Protein AF-A0A382QR48-F1 (afdb_monomer_lite)

Secondary structure (DSSP, 8-state):
-EEEEEE---S--S-HHHHHHHHHHHTTSSEEEEEE-TT--TT-BS-GGGSSS-EEEE--TTSPP--HHHHHHHHHHHHHTT--EEEEEE-BTTBS-SB--

Structure (mmCIF, N/CA/C/O backbone):
data_A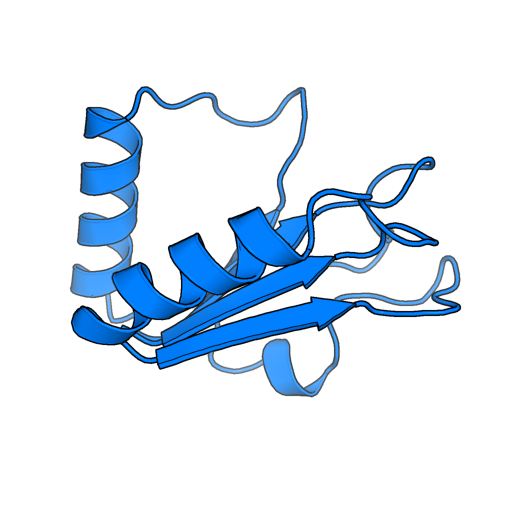F-A0A382QR48-F1
#
_entry.id   AF-A0A382QR48-F1
#
loop_
_atom_site.group_PDB
_atom_site.id
_atom_site.type_symbol
_atom_site.label_atom_id
_atom_site.label_alt_id
_atom_site.label_comp_id
_atom_site.label_asym_id
_atom_site.label_entity_id
_atom_site.label_seq_id
_atom_site.pdbx_PDB_ins_code
_atom_site.Cartn_x
_atom_site.Cartn_y
_atom_site.Cartn_z
_atom_site.occupancy
_atom_site.B_iso_or_equiv
_atom_site.auth_seq_id
_atom_site.auth_comp_id
_atom_site.auth_asym_id
_atom_site.auth_atom_id
_atom_site.pdbx_PDB_model_num
ATOM 1 N N . MET A 1 1 ? -9.864 4.927 9.217 1.00 88.31 1 MET A N 1
ATOM 2 C CA . MET A 1 1 ? -8.958 3.835 8.798 1.00 88.31 1 MET A CA 1
ATOM 3 C C . MET A 1 1 ? -7.538 4.235 9.153 1.00 88.31 1 MET A C 1
ATOM 5 O O . MET A 1 1 ? -7.215 5.409 9.000 1.00 88.31 1 MET A O 1
ATOM 9 N N . ASN A 1 2 ? -6.726 3.283 9.606 1.00 94.75 2 ASN A N 1
ATOM 10 C CA . ASN A 1 2 ? -5.285 3.448 9.772 1.00 94.75 2 ASN A CA 1
ATOM 11 C C . ASN A 1 2 ? -4.584 2.711 8.630 1.00 94.75 2 ASN A C 1
ATOM 13 O O . ASN A 1 2 ? -4.890 1.552 8.356 1.00 94.75 2 ASN A O 1
ATOM 17 N N . LEU A 1 3 ? -3.677 3.393 7.947 1.00 95.44 3 LEU A N 1
ATOM 18 C CA . LEU A 1 3 ? -2.942 2.872 6.806 1.00 95.44 3 LEU A CA 1
ATOM 19 C C . LEU A 1 3 ? -1.450 3.043 7.060 1.00 95.44 3 LEU A C 1
ATOM 21 O O . LEU A 1 3 ? -0.979 4.158 7.278 1.00 95.44 3 LEU A O 1
ATOM 25 N N . THR A 1 4 ? -0.696 1.956 6.975 1.00 95.69 4 THR A N 1
ATOM 26 C CA . THR A 1 4 ? 0.766 2.015 6.958 1.00 95.69 4 THR A CA 1
ATOM 27 C C . THR A 1 4 ? 1.275 1.467 5.637 1.00 95.69 4 THR A C 1
ATOM 29 O O . THR A 1 4 ? 0.887 0.378 5.227 1.00 95.69 4 THR A O 1
ATOM 32 N N . ILE A 1 5 ? 2.146 2.212 4.968 1.00 94.81 5 ILE A N 1
ATOM 33 C CA . ILE A 1 5 ? 2.895 1.738 3.806 1.00 94.81 5 ILE A CA 1
ATOM 34 C C . ILE A 1 5 ? 4.310 1.435 4.286 1.00 94.81 5 ILE A C 1
ATOM 36 O O . ILE A 1 5 ? 5.007 2.330 4.758 1.00 94.81 5 ILE A O 1
ATOM 40 N N . VAL A 1 6 ? 4.722 0.176 4.183 1.00 93.75 6 VAL A N 1
ATOM 41 C CA . VAL A 1 6 ? 6.065 -0.283 4.542 1.00 93.75 6 VAL A CA 1
ATOM 42 C C . VAL A 1 6 ? 6.829 -0.575 3.263 1.00 93.75 6 VAL A C 1
ATOM 44 O O . VAL A 1 6 ? 6.412 -1.412 2.469 1.00 93.75 6 VAL A O 1
ATOM 47 N N . SER A 1 7 ? 7.955 0.098 3.068 1.00 92.44 7 SER A N 1
ATOM 48 C CA . SER A 1 7 ? 8.847 -0.129 1.937 1.00 92.44 7 SER A CA 1
ATOM 49 C C . SER A 1 7 ? 10.153 -0.766 2.394 1.00 92.44 7 SER A C 1
ATOM 51 O O . SER A 1 7 ? 10.825 -0.266 3.298 1.00 92.44 7 SER A O 1
ATOM 53 N N . PHE A 1 8 ? 10.529 -1.854 1.728 1.00 90.69 8 PHE A N 1
ATOM 54 C CA . PHE A 1 8 ? 11.819 -2.531 1.867 1.00 90.69 8 PHE A CA 1
ATOM 55 C C . PHE A 1 8 ? 12.827 -2.081 0.792 1.00 90.69 8 PHE A C 1
ATOM 57 O O . PHE A 1 8 ? 13.951 -2.591 0.725 1.00 90.69 8 PHE A O 1
ATOM 64 N N . ALA A 1 9 ? 12.450 -1.118 -0.056 1.00 86.06 9 ALA A N 1
ATOM 65 C CA . ALA A 1 9 ? 13.323 -0.572 -1.083 1.00 86.06 9 ALA A CA 1
ATOM 66 C C . ALA A 1 9 ? 14.489 0.217 -0.468 1.00 86.06 9 ALA A C 1
ATOM 68 O O . ALA A 1 9 ? 14.320 1.086 0.391 1.00 86.06 9 ALA A O 1
ATOM 69 N N . LYS A 1 10 ? 15.706 -0.075 -0.938 1.00 73.88 10 LYS A N 1
ATOM 70 C CA . LYS A 1 10 ? 16.924 0.627 -0.526 1.00 73.88 10 LYS A CA 1
ATOM 71 C C . LYS A 1 10 ? 17.084 1.884 -1.388 1.00 73.88 10 LYS A C 1
ATOM 73 O O . LYS A 1 10 ? 17.431 1.774 -2.558 1.00 73.88 10 LYS A O 1
ATOM 78 N N . GLY A 1 11 ? 16.872 3.071 -0.818 1.00 73.56 11 GLY A N 1
ATOM 79 C CA . GLY A 1 11 ? 17.220 4.342 -1.470 1.00 73.56 11 GLY A CA 1
ATOM 80 C C . GLY A 1 11 ? 16.137 5.419 -1.415 1.00 73.56 11 GLY A C 1
ATOM 81 O O . GLY A 1 11 ? 15.156 5.298 -0.688 1.00 73.56 11 GLY A O 1
ATOM 82 N N . ARG A 1 12 ? 16.377 6.499 -2.165 1.00 73.06 12 ARG A N 1
ATOM 83 C CA . ARG A 1 12 ? 15.433 7.600 -2.417 1.00 73.06 12 ARG A CA 1
ATOM 84 C C . ARG A 1 12 ? 14.635 7.311 -3.684 1.00 73.06 12 ARG A C 1
ATOM 86 O O . ARG A 1 12 ? 15.204 6.776 -4.636 1.00 73.06 12 ARG A O 1
ATOM 93 N N . THR A 1 13 ? 13.361 7.682 -3.711 1.00 77.69 13 THR A N 1
ATOM 94 C CA . THR A 1 13 ? 12.480 7.425 -4.859 1.00 77.69 13 THR A CA 1
ATOM 95 C C . THR A 1 13 ? 12.594 8.506 -5.929 1.00 77.69 13 THR A C 1
ATOM 97 O O . THR A 1 13 ? 12.209 8.251 -7.065 1.00 77.69 13 THR A O 1
ATOM 100 N N . ARG A 1 14 ? 13.179 9.675 -5.605 1.00 87.81 14 ARG A N 1
ATOM 101 C CA . ARG A 1 14 ? 13.190 10.898 -6.441 1.00 87.81 14 ARG A CA 1
ATOM 102 C C . ARG A 1 14 ? 11.804 11.528 -6.629 1.00 87.81 14 ARG A C 1
ATOM 104 O O . ARG A 1 14 ? 11.678 12.487 -7.387 1.00 87.81 14 ARG A O 1
ATOM 111 N N . TYR A 1 15 ? 10.784 10.993 -5.960 1.00 90.81 15 TYR A N 1
ATOM 112 C CA . TYR A 1 15 ? 9.392 11.432 -6.034 1.00 90.81 15 TYR A CA 1
ATOM 113 C C . TYR A 1 15 ? 8.848 11.822 -4.655 1.00 90.81 15 TYR A C 1
ATOM 115 O O . TYR A 1 15 ? 7.639 11.812 -4.435 1.00 90.81 15 TYR A O 1
ATOM 123 N N . GLU A 1 16 ? 9.728 12.190 -3.724 1.00 90.50 16 GLU A N 1
ATOM 124 C CA . GLU A 1 16 ? 9.380 12.460 -2.328 1.00 90.50 16 GLU A CA 1
ATOM 125 C C . GLU A 1 16 ? 8.329 13.577 -2.189 1.00 90.50 16 GLU A C 1
ATOM 127 O O . GLU A 1 16 ? 7.451 13.502 -1.331 1.00 90.50 16 GLU A O 1
ATOM 132 N N . GLU A 1 17 ? 8.363 14.590 -3.063 1.00 94.19 17 GLU A N 1
ATOM 133 C CA . GLU A 1 17 ? 7.353 15.659 -3.095 1.00 94.19 17 GLU A CA 1
ATOM 134 C C . GLU A 1 17 ? 5.966 15.139 -3.491 1.00 94.19 17 GLU A C 1
ATOM 136 O O . GLU A 1 17 ? 4.958 15.506 -2.882 1.00 94.19 17 GLU A O 1
ATOM 141 N N . ALA A 1 18 ? 5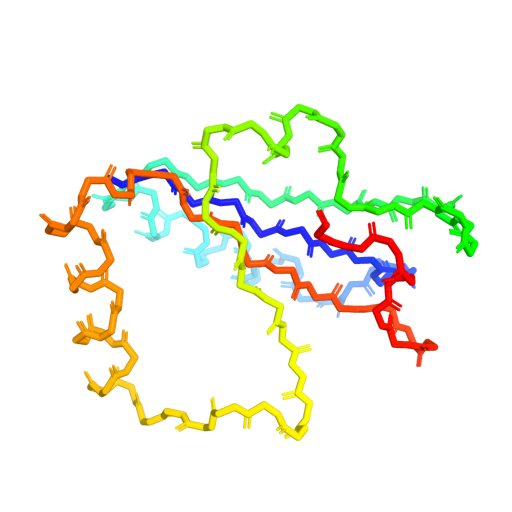.904 14.251 -4.486 1.00 95.44 18 ALA A N 1
ATOM 142 C CA . ALA A 1 18 ? 4.651 13.645 -4.917 1.00 95.44 18 ALA A CA 1
ATOM 143 C C . ALA A 1 18 ? 4.097 12.718 -3.828 1.00 95.44 18 ALA A C 1
ATOM 145 O O . ALA A 1 18 ? 2.910 12.781 -3.509 1.00 95.44 18 ALA A O 1
ATOM 146 N N . GLU A 1 19 ? 4.955 11.898 -3.217 1.00 93.38 19 GLU A N 1
ATOM 147 C CA . GLU A 1 19 ? 4.590 11.043 -2.084 1.00 93.38 19 GLU A CA 1
ATOM 148 C C . GLU A 1 19 ? 4.015 11.866 -0.927 1.00 93.38 19 GLU A C 1
ATOM 150 O O . GLU A 1 19 ? 2.940 11.540 -0.4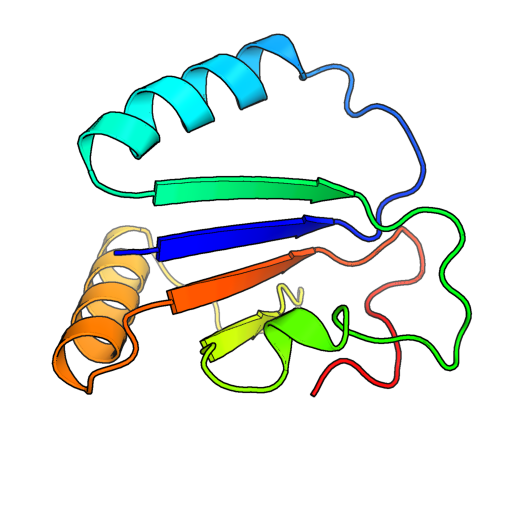18 1.00 93.38 19 GLU A O 1
ATOM 155 N N . ALA A 1 20 ? 4.673 12.970 -0.557 1.00 94.31 20 ALA A N 1
ATOM 156 C CA . ALA A 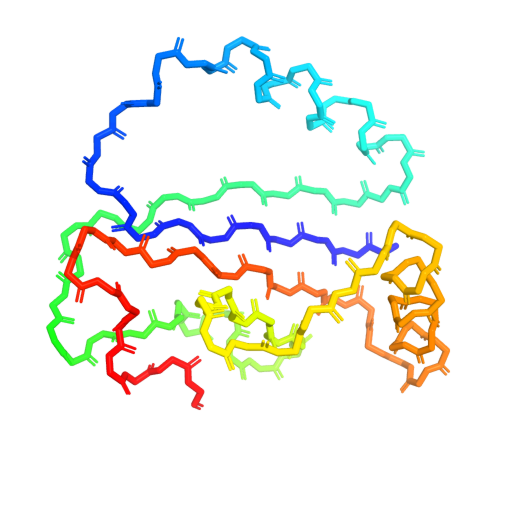1 20 ? 4.205 13.865 0.496 1.00 94.31 20 ALA A CA 1
ATOM 157 C C . ALA A 1 20 ? 2.827 14.468 0.175 1.00 94.31 20 ALA A C 1
ATOM 159 O O . ALA A 1 20 ? 1.949 14.501 1.041 1.00 94.31 20 ALA A O 1
ATOM 160 N N . GLU A 1 21 ? 2.599 14.893 -1.069 1.00 97.56 21 GLU A N 1
ATOM 161 C CA . GLU A 1 21 ? 1.306 15.427 -1.501 1.00 97.56 21 GLU A CA 1
ATOM 162 C C . GLU A 1 21 ? 0.192 14.368 -1.448 1.00 97.56 21 GLU A C 1
ATOM 164 O O . GLU A 1 21 ? -0.915 14.654 -0.980 1.00 97.56 21 GLU A O 1
ATOM 169 N N . PHE A 1 22 ? 0.462 13.125 -1.862 1.00 96.31 22 PHE A N 1
ATOM 170 C CA . PHE A 1 22 ? -0.524 12.043 -1.771 1.00 96.31 22 PHE A CA 1
ATOM 171 C C . PHE A 1 22 ? -0.812 11.636 -0.325 1.00 96.31 22 PHE A C 1
ATOM 173 O O . PHE A 1 22 ? -1.979 11.444 0.026 1.00 96.31 22 PHE A O 1
ATOM 180 N N . VAL A 1 23 ? 0.207 11.572 0.534 1.00 95.81 23 VAL A N 1
ATOM 181 C CA . VAL A 1 23 ? 0.027 11.328 1.973 1.00 95.81 23 VAL A CA 1
ATOM 182 C C . VAL A 1 23 ? -0.830 12.429 2.599 1.00 95.81 23 VAL A C 1
ATOM 184 O O . VAL A 1 23 ? -1.786 12.119 3.308 1.00 95.81 23 VAL A O 1
ATOM 187 N N . ARG A 1 24 ? -0.566 13.702 2.277 1.00 96.69 24 ARG A N 1
ATOM 188 C CA . ARG A 1 24 ? -1.353 14.850 2.759 1.00 96.69 24 ARG A CA 1
ATOM 189 C C . ARG A 1 24 ? -2.819 14.786 2.323 1.00 96.69 24 ARG A C 1
ATOM 191 O O . ARG A 1 24 ? -3.711 15.156 3.081 1.00 96.69 24 ARG A O 1
ATOM 198 N N . ARG A 1 25 ? -3.103 14.341 1.097 1.00 97.06 25 ARG A N 1
ATOM 199 C CA . ARG A 1 25 ? -4.492 14.165 0.634 1.00 97.06 25 ARG A CA 1
ATOM 200 C C . ARG A 1 25 ? -5.171 13.000 1.345 1.00 97.06 25 ARG A C 1
ATOM 202 O O . ARG A 1 25 ? -6.297 13.143 1.813 1.00 97.06 25 ARG A O 1
ATOM 209 N N . LEU A 1 26 ? -4.481 11.868 1.468 1.00 95.12 26 LEU A N 1
ATOM 210 C CA . LEU A 1 26 ? -5.019 10.684 2.135 1.00 95.12 26 LEU A CA 1
ATOM 211 C C . LEU A 1 26 ? -5.246 10.906 3.634 1.00 95.12 26 LEU A C 1
ATOM 213 O O . LEU A 1 26 ? -6.182 10.328 4.186 1.00 95.12 26 LEU A O 1
ATOM 217 N N . SER A 1 27 ? -4.466 11.776 4.284 1.00 94.50 27 SER A N 1
ATOM 218 C CA . SER A 1 27 ? -4.647 12.083 5.707 1.00 94.50 27 SER A CA 1
ATOM 219 C C . SER A 1 27 ? -5.988 12.758 6.021 1.00 94.50 27 SER A C 1
ATOM 221 O O . SER A 1 27 ? -6.442 12.715 7.160 1.00 94.50 27 SER A O 1
ATOM 223 N N . GLY A 1 28 ? -6.672 13.328 5.020 1.00 95.94 28 GLY A N 1
ATOM 224 C CA . GLY A 1 28 ? -8.057 13.798 5.157 1.00 95.94 28 GLY A CA 1
ATOM 225 C C . GLY A 1 28 ? -9.086 12.671 5.339 1.00 95.94 28 GLY A C 1
ATOM 226 O O . GLY A 1 28 ? -10.228 12.937 5.703 1.00 95.94 28 GLY A O 1
ATOM 227 N N . HIS A 1 29 ? -8.695 11.414 5.106 1.00 93.06 29 HIS A N 1
ATOM 228 C CA . HIS A 1 29 ? -9.571 10.238 5.137 1.00 93.06 29 HIS A CA 1
ATOM 229 C C . HIS A 1 29 ? -9.166 9.196 6.199 1.00 93.06 29 HIS A C 1
ATOM 231 O O . HIS A 1 29 ? -9.832 8.169 6.359 1.00 93.06 29 HIS A O 1
ATOM 237 N N . GLY A 1 30 ? -8.082 9.434 6.942 1.00 93.44 30 GLY A N 1
ATOM 238 C CA . GLY A 1 30 ? -7.588 8.518 7.967 1.00 93.44 30 GLY A CA 1
ATOM 239 C C . GLY A 1 30 ? -6.158 8.814 8.404 1.00 93.44 30 GLY A C 1
ATOM 240 O O . GLY A 1 30 ? -5.524 9.746 7.921 1.00 93.44 30 GLY A O 1
ATOM 241 N N . SER A 1 31 ? -5.637 7.996 9.317 1.00 95.75 31 SER A N 1
ATOM 242 C CA . SER A 1 31 ? -4.221 8.052 9.676 1.00 95.75 31 SER A CA 1
ATOM 243 C C . SER A 1 31 ? -3.408 7.332 8.605 1.00 95.75 31 SER A C 1
ATOM 245 O O . SER A 1 31 ? -3.729 6.195 8.253 1.00 95.75 31 SER A O 1
ATOM 247 N N . VAL A 1 32 ? -2.374 7.990 8.082 1.00 96.62 32 VAL A N 1
ATOM 248 C CA . VAL A 1 32 ? -1.479 7.429 7.064 1.00 96.62 32 VAL A CA 1
ATOM 249 C C . VAL A 1 32 ? -0.043 7.572 7.532 1.00 96.62 32 VAL A C 1
ATOM 251 O O . VAL A 1 32 ? 0.381 8.647 7.949 1.00 96.62 32 VAL A O 1
ATOM 254 N N . THR A 1 33 ? 0.715 6.485 7.467 1.00 95.06 33 THR A N 1
ATOM 255 C CA . THR A 1 33 ? 2.140 6.457 7.805 1.00 95.06 33 THR A CA 1
ATOM 256 C C . THR A 1 33 ? 2.903 5.758 6.693 1.00 95.06 33 THR A C 1
ATOM 258 O O . THR A 1 33 ? 2.466 4.721 6.202 1.00 95.06 33 THR A O 1
ATOM 261 N N . VAL A 1 34 ? 4.044 6.316 6.301 1.00 93.56 34 VAL A N 1
ATOM 262 C CA . VAL A 1 34 ? 4.961 5.698 5.339 1.00 93.56 34 VAL A CA 1
ATOM 263 C C . VAL A 1 34 ? 6.278 5.431 6.048 1.00 93.56 34 VAL A C 1
ATOM 265 O O . VAL A 1 34 ? 6.821 6.313 6.711 1.00 93.56 34 VAL A O 1
ATOM 268 N N . GLU A 1 35 ? 6.776 4.207 5.934 1.00 91.50 35 GLU A N 1
ATOM 269 C CA . GLU A 1 35 ? 7.960 3.743 6.642 1.00 91.50 35 GLU A CA 1
ATOM 270 C C . GLU A 1 35 ? 8.899 3.018 5.690 1.00 91.50 35 GLU A C 1
ATOM 272 O O . GLU A 1 35 ? 8.479 2.160 4.916 1.00 91.50 35 GLU A O 1
ATOM 277 N N . VAL A 1 36 ? 10.190 3.329 5.782 1.00 90.94 36 VAL A N 1
ATOM 278 C CA . VAL A 1 36 ? 11.231 2.634 5.023 1.00 90.94 36 VAL A CA 1
ATOM 279 C C . VAL A 1 36 ? 12.041 1.777 5.984 1.00 90.94 36 VAL A C 1
ATOM 281 O O . VAL A 1 36 ? 12.726 2.301 6.867 1.00 90.94 36 VAL A O 1
ATOM 284 N N . VAL A 1 37 ? 11.991 0.461 5.797 1.00 89.50 37 VAL A N 1
ATOM 285 C CA . VAL A 1 37 ? 12.793 -0.491 6.567 1.00 89.50 37 VAL A CA 1
ATOM 286 C C . VAL A 1 37 ? 14.165 -0.589 5.912 1.00 89.50 37 VAL A C 1
ATOM 288 O O . VAL A 1 37 ? 14.362 -1.237 4.885 1.00 89.50 37 VAL A O 1
ATOM 291 N N . LYS A 1 38 ? 15.139 0.099 6.506 1.00 83.56 38 LYS A N 1
ATOM 292 C CA . LYS A 1 38 ? 16.531 0.083 6.046 1.00 83.56 38 LYS A CA 1
ATOM 293 C C . LYS A 1 38 ? 17.252 -1.150 6.590 1.00 83.56 38 LYS A C 1
ATOM 295 O O . LYS A 1 38 ? 17.017 -1.546 7.725 1.00 83.56 38 LYS A O 1
ATOM 300 N N . ASN A 1 39 ? 18.195 -1.683 5.812 1.00 80.88 39 ASN A N 1
ATOM 301 C CA . ASN A 1 39 ? 19.125 -2.743 6.234 1.00 80.88 39 ASN A CA 1
ATOM 302 C C . ASN A 1 39 ? 18.462 -4.041 6.735 1.00 80.88 39 ASN A C 1
ATOM 304 O O . ASN A 1 39 ? 19.039 -4.727 7.579 1.00 80.88 39 ASN A O 1
ATOM 308 N N . TRP A 1 40 ? 17.281 -4.378 6.212 1.00 82.56 40 TRP A N 1
ATOM 309 C CA . TRP A 1 40 ? 16.651 -5.670 6.467 1.00 82.56 40 TRP A CA 1
ATOM 310 C C . TRP A 1 40 ? 17.505 -6.816 5.900 1.00 82.56 40 TRP A C 1
ATOM 312 O O . TRP A 1 40 ? 18.214 -6.653 4.900 1.00 82.56 40 TRP A O 1
ATOM 322 N N . LYS A 1 41 ? 17.460 -7.958 6.577 1.00 77.75 41 LYS A N 1
ATOM 323 C CA . LYS A 1 41 ? 18.139 -9.212 6.240 1.00 77.75 41 LYS A CA 1
ATOM 324 C C . LYS A 1 41 ? 17.108 -10.271 5.863 1.00 77.75 41 LYS A C 1
ATOM 326 O O . LYS A 1 41 ? 15.933 -10.136 6.177 1.00 77.75 41 LYS A O 1
ATOM 331 N N . ASP A 1 42 ? 17.564 -11.394 5.324 1.00 69.69 42 ASP A N 1
ATOM 332 C CA . ASP A 1 42 ? 16.697 -12.507 4.897 1.00 69.69 42 ASP A CA 1
ATOM 333 C C . ASP A 1 42 ? 15.865 -13.144 6.030 1.00 69.69 42 ASP A C 1
ATOM 335 O O . ASP A 1 42 ? 14.960 -13.929 5.778 1.00 69.69 42 ASP A O 1
ATOM 339 N N . LYS A 1 43 ? 16.163 -12.838 7.296 1.00 68.75 43 LYS A N 1
ATOM 340 C CA . LYS A 1 43 ? 15.377 -13.301 8.453 1.00 68.75 43 LYS A CA 1
ATOM 341 C C . LYS A 1 43 ? 14.349 -12.279 8.932 1.00 68.75 43 LYS A C 1
ATOM 343 O O . LYS A 1 43 ? 13.579 -12.584 9.839 1.00 68.75 43 LYS A O 1
ATOM 348 N N . ASP A 1 44 ? 14.382 -11.077 8.370 1.00 80.44 44 ASP A N 1
ATOM 349 C CA . ASP A 1 44 ? 13.516 -9.987 8.774 1.00 80.44 44 ASP A CA 1
ATOM 350 C C . ASP A 1 44 ? 12.183 -10.052 8.029 1.00 80.44 44 ASP A C 1
ATOM 352 O O . ASP A 1 44 ? 12.021 -10.719 7.004 1.00 80.44 44 ASP A O 1
ATOM 356 N N . GLY A 1 45 ? 11.219 -9.344 8.598 1.00 83.94 45 GLY A N 1
ATOM 357 C CA . GLY A 1 45 ? 9.831 -9.344 8.188 1.00 83.94 45 GLY A CA 1
ATOM 358 C C . GLY A 1 45 ? 9.203 -7.973 8.263 1.00 83.94 45 GLY A C 1
ATOM 359 O O . GLY A 1 45 ? 9.890 -6.949 8.324 1.00 83.94 45 GLY A O 1
ATOM 360 N N . LEU A 1 46 ? 7.874 -7.951 8.350 1.00 87.38 46 LEU A N 1
ATOM 361 C CA . LEU A 1 46 ? 7.205 -6.758 8.850 1.00 87.38 46 LEU A CA 1
ATOM 362 C C . LEU A 1 46 ? 7.719 -6.437 10.266 1.00 87.38 46 LEU A C 1
ATOM 364 O O . LEU A 1 46 ? 7.883 -7.349 11.081 1.00 87.38 46 LEU A O 1
ATOM 368 N N . PRO A 1 47 ? 7.964 -5.151 10.589 1.00 87.00 47 PRO A N 1
ATOM 369 C CA . PRO A 1 47 ? 8.311 -4.740 11.943 1.00 87.00 47 PRO A CA 1
ATOM 370 C C . PRO A 1 47 ? 7.343 -5.339 12.967 1.00 87.00 47 PRO A C 1
ATOM 372 O O . PRO A 1 47 ? 6.132 -5.253 12.786 1.00 87.00 47 PRO A O 1
ATOM 375 N N . THR A 1 48 ? 7.855 -5.900 14.064 1.00 86.19 48 THR A N 1
ATOM 376 C CA . THR A 1 48 ? 7.048 -6.668 15.035 1.00 86.19 48 THR A CA 1
ATOM 377 C C . THR A 1 48 ? 5.846 -5.904 15.585 1.00 86.19 48 THR A C 1
ATOM 379 O O . THR A 1 48 ? 4.784 -6.484 15.794 1.00 86.19 48 THR A O 1
ATOM 382 N N . ARG A 1 49 ? 5.961 -4.579 15.731 1.00 86.19 49 ARG A N 1
ATOM 383 C CA . ARG A 1 49 ? 4.851 -3.693 16.123 1.00 86.19 49 ARG A CA 1
ATOM 384 C C . ARG A 1 49 ? 3.658 -3.691 15.155 1.00 86.19 49 ARG A C 1
ATOM 386 O O . ARG A 1 49 ? 2.589 -3.222 15.527 1.00 86.19 49 ARG A O 1
ATOM 393 N N . LEU A 1 50 ? 3.841 -4.167 13.923 1.00 86.69 50 LEU A N 1
ATOM 394 C CA . LEU A 1 50 ? 2.808 -4.289 12.895 1.00 86.69 50 LEU A CA 1
ATOM 395 C C . LEU A 1 50 ? 2.233 -5.715 12.800 1.00 86.69 50 LEU A C 1
ATOM 397 O O . LEU A 1 50 ? 1.195 -5.886 12.177 1.00 86.69 50 LEU A O 1
ATOM 401 N N . LEU A 1 51 ? 2.833 -6.730 13.430 1.00 75.75 51 LEU A N 1
ATOM 402 C CA . LEU A 1 51 ? 2.408 -8.137 13.295 1.00 75.75 51 LEU A CA 1
ATOM 403 C C . LEU A 1 51 ? 1.166 -8.519 14.125 1.00 75.75 51 LEU A C 1
ATOM 405 O O . LEU A 1 51 ? 0.659 -9.626 13.992 1.00 75.75 51 LEU A O 1
ATOM 409 N N . GLY A 1 52 ? 0.687 -7.638 15.008 1.00 77.19 52 GLY A N 1
ATOM 410 C CA . GLY A 1 52 ? -0.405 -7.952 15.937 1.00 77.19 52 GLY A CA 1
ATOM 411 C C . GLY A 1 52 ? -1.792 -7.601 15.401 1.00 77.19 52 GLY A C 1
ATOM 412 O O . GLY A 1 52 ? -2.559 -8.460 14.988 1.00 77.19 52 GLY A O 1
ATOM 413 N N . ASN A 1 53 ? -2.138 -6.316 15.462 1.00 80.88 53 ASN A N 1
ATOM 414 C CA . ASN A 1 53 ? -3.496 -5.833 15.200 1.00 80.88 53 ASN A CA 1
ATOM 415 C C . ASN A 1 53 ? -3.626 -5.158 13.828 1.00 80.88 53 ASN A C 1
ATOM 417 O O . ASN A 1 53 ? -4.313 -4.145 13.689 1.00 80.88 53 ASN A O 1
ATOM 421 N N . THR A 1 54 ? -2.901 -5.665 12.831 1.00 91.38 54 THR A N 1
ATOM 422 C CA . THR A 1 54 ? -2.943 -5.120 11.473 1.00 91.38 54 THR A CA 1
ATOM 423 C C . THR A 1 54 ? -3.259 -6.203 10.458 1.00 91.38 54 THR A C 1
ATOM 425 O O . THR A 1 54 ? -3.037 -7.387 10.697 1.00 91.38 54 THR A O 1
ATOM 428 N N . TYR A 1 55 ? -3.794 -5.781 9.318 1.00 93.69 55 TYR A N 1
ATOM 429 C CA . TYR A 1 55 ? -4.033 -6.645 8.177 1.00 93.69 55 TYR A CA 1
ATOM 430 C C . TYR A 1 55 ? -2.975 -6.356 7.101 1.00 93.69 55 TYR A C 1
ATOM 432 O O . TYR A 1 55 ? -3.065 -5.321 6.424 1.00 93.69 55 TYR A O 1
ATOM 440 N N . PRO A 1 56 ? -1.9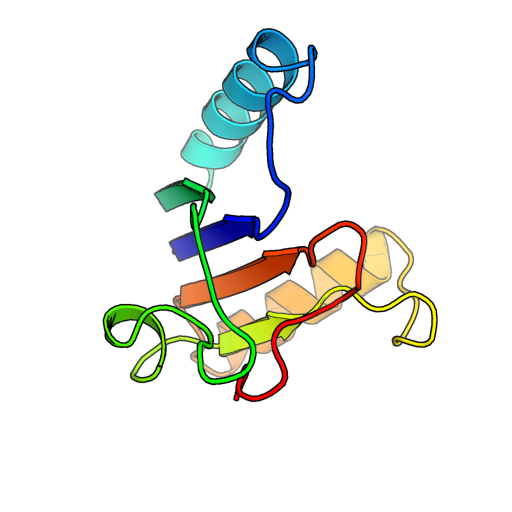57 -7.221 6.946 1.00 92.62 56 PRO A N 1
ATOM 441 C CA . PRO A 1 56 ? -0.910 -7.023 5.957 1.00 92.62 56 PRO A CA 1
ATOM 442 C C . PRO A 1 56 ? -1.388 -7.369 4.541 1.00 92.62 56 PRO A C 1
ATOM 444 O O . PRO A 1 56 ? -2.055 -8.373 4.298 1.00 92.62 56 PRO A O 1
ATOM 447 N N . VAL A 1 57 ? -1.003 -6.530 3.584 1.00 93.50 57 VAL A N 1
ATOM 448 C CA . VAL A 1 57 ? -1.240 -6.663 2.147 1.00 93.50 57 VAL A CA 1
ATOM 449 C C . VAL A 1 57 ? 0.108 -6.524 1.447 1.00 93.50 57 VAL A C 1
ATOM 451 O O . VAL A 1 57 ? 0.630 -5.422 1.282 1.00 93.50 57 VAL A O 1
ATOM 454 N N . GLY A 1 58 ? 0.697 -7.648 1.049 1.00 93.50 58 GLY A N 1
ATOM 455 C CA . GLY A 1 58 ? 1.934 -7.651 0.272 1.00 93.50 58 GLY A CA 1
ATOM 456 C C . GLY A 1 58 ? 1.672 -7.378 -1.208 1.00 93.50 58 GLY A C 1
ATOM 457 O O . GLY A 1 58 ? 0.764 -7.966 -1.798 1.00 93.50 58 GLY A O 1
ATOM 458 N N . LEU A 1 59 ? 2.469 -6.499 -1.815 1.00 93.88 59 LEU A N 1
ATOM 459 C CA . LEU A 1 59 ? 2.440 -6.261 -3.255 1.00 93.88 59 LEU A CA 1
ATOM 460 C C . LEU A 1 59 ? 3.347 -7.270 -3.973 1.00 93.88 59 LEU A C 1
ATOM 462 O O . LEU A 1 59 ? 4.566 -7.241 -3.809 1.00 93.88 59 LEU A O 1
ATOM 466 N N . TYR A 1 60 ? 2.738 -8.128 -4.794 1.00 92.44 60 TYR A N 1
ATOM 467 C CA . TYR A 1 60 ? 3.405 -9.148 -5.608 1.00 92.44 60 TYR A CA 1
ATOM 468 C C . TYR A 1 60 ? 2.986 -9.014 -7.069 1.00 92.44 60 TYR A C 1
ATOM 470 O O . TYR A 1 60 ? 1.811 -8.767 -7.343 1.00 92.44 60 TYR A O 1
ATOM 478 N N . ILE A 1 61 ? 3.926 -9.225 -7.997 1.00 91.94 61 ILE A N 1
ATOM 479 C CA . ILE A 1 61 ? 3.642 -9.222 -9.443 1.00 91.94 61 ILE A CA 1
ATOM 480 C C . ILE A 1 61 ? 2.620 -10.316 -9.782 1.00 91.94 61 ILE A C 1
ATOM 482 O O . ILE A 1 61 ? 1.622 -10.035 -10.436 1.00 91.94 61 ILE A O 1
ATOM 486 N N . ASP A 1 62 ? 2.807 -11.517 -9.231 1.00 93.38 62 ASP A N 1
ATOM 487 C CA . ASP A 1 62 ? 1.887 -12.653 -9.398 1.00 93.38 62 ASP A CA 1
ATOM 488 C C . ASP A 1 62 ? 0.715 -12.631 -8.396 1.00 93.38 62 ASP A C 1
ATOM 490 O O . ASP A 1 62 ? -0.004 -13.616 -8.213 1.00 93.38 62 ASP A O 1
ATOM 494 N N . GLY A 1 63 ? 0.530 -11.508 -7.697 1.00 92.88 63 GLY A N 1
ATOM 495 C CA . GLY A 1 63 ? -0.580 -11.308 -6.778 1.00 92.88 63 GLY A CA 1
ATOM 496 C C . GLY A 1 63 ? -1.915 -11.144 -7.505 1.00 92.88 63 GLY A C 1
ATOM 497 O O . GLY A 1 63 ? -2.001 -10.992 -8.724 1.00 92.88 63 GLY A O 1
ATOM 498 N N . ARG A 1 64 ? -3.008 -11.113 -6.735 1.00 96.75 64 ARG A N 1
ATOM 499 C CA . ARG A 1 64 ? -4.324 -10.805 -7.303 1.00 96.75 64 ARG A CA 1
ATOM 500 C C . ARG A 1 64 ? -4.347 -9.359 -7.805 1.00 96.75 64 ARG A C 1
ATOM 502 O O . ARG A 1 64 ? -4.244 -8.424 -7.013 1.00 96.75 64 ARG A O 1
ATOM 509 N N . SER A 1 65 ? -4.559 -9.183 -9.105 1.00 97.25 65 SER A N 1
ATOM 510 C CA . SER A 1 65 ? -4.771 -7.866 -9.702 1.00 97.25 65 SER A CA 1
ATOM 511 C C . SER A 1 65 ? -6.173 -7.337 -9.394 1.00 97.25 65 SER A C 1
ATOM 513 O O . SER A 1 65 ? -7.159 -8.074 -9.436 1.00 97.25 65 SER A O 1
ATOM 515 N N . TYR A 1 66 ? -6.263 -6.037 -9.130 1.00 97.75 66 TYR A N 1
ATOM 516 C CA . TYR A 1 66 ? -7.520 -5.326 -8.923 1.00 97.75 66 TYR A CA 1
ATOM 517 C C . TYR A 1 66 ? -7.586 -4.112 -9.851 1.00 97.75 66 TYR A C 1
ATOM 519 O O . TYR A 1 66 ? -6.587 -3.427 -10.059 1.00 97.75 66 TYR A O 1
ATOM 527 N N . THR A 1 67 ? -8.776 -3.805 -10.366 1.00 98.50 67 THR A N 1
ATOM 528 C CA . THR A 1 67 ? -9.081 -2.457 -10.872 1.00 98.50 67 THR A CA 1
ATOM 529 C C . THR A 1 67 ? -9.251 -1.491 -9.695 1.00 98.50 67 THR A C 1
ATOM 531 O O . THR A 1 67 ? -9.444 -1.926 -8.558 1.00 98.50 67 THR A O 1
ATOM 534 N N . SER A 1 68 ? -9.257 -0.177 -9.937 1.00 98.12 68 SER A N 1
ATOM 535 C CA . SER A 1 68 ? -9.436 0.815 -8.862 1.00 98.12 68 SER A CA 1
ATOM 536 C C . SER A 1 68 ? -10.748 0.634 -8.087 1.00 98.12 68 SER A C 1
ATOM 538 O O . SER A 1 68 ? -10.757 0.718 -6.860 1.00 98.12 68 SER A O 1
ATOM 540 N N . THR A 1 69 ? -11.854 0.335 -8.777 1.00 98.38 69 THR A N 1
ATOM 541 C CA . THR A 1 69 ? -13.155 0.086 -8.135 1.00 98.38 69 THR A CA 1
ATOM 542 C C . THR A 1 69 ? -13.158 -1.220 -7.345 1.00 98.38 69 THR A C 1
ATOM 544 O O . THR A 1 69 ? -13.666 -1.255 -6.225 1.00 98.38 69 THR A O 1
ATOM 547 N N . ALA A 1 70 ? -12.533 -2.273 -7.878 1.00 98.50 70 ALA A N 1
ATOM 548 C CA . ALA A 1 70 ? -12.415 -3.549 -7.184 1.00 98.50 70 ALA A CA 1
ATOM 549 C C . ALA A 1 70 ? -11.520 -3.444 -5.937 1.00 98.50 70 ALA A C 1
ATOM 551 O O . ALA A 1 70 ? -11.849 -4.020 -4.901 1.00 98.50 70 ALA A O 1
ATOM 552 N N . LEU A 1 71 ? -10.430 -2.671 -5.998 1.00 97.88 71 LEU A N 1
ATOM 553 C CA . LEU A 1 71 ? -9.568 -2.407 -4.845 1.00 97.88 71 LEU A CA 1
ATOM 554 C C . LEU A 1 71 ? -10.312 -1.610 -3.768 1.00 97.88 71 LEU A C 1
ATOM 556 O O . LEU A 1 71 ? -10.253 -1.973 -2.596 1.00 97.88 71 LEU A O 1
ATOM 560 N N . ALA A 1 72 ? -11.056 -0.569 -4.156 1.00 97.12 72 ALA A N 1
ATOM 561 C CA . ALA A 1 72 ? -11.869 0.209 -3.223 1.00 97.12 72 ALA A CA 1
ATOM 562 C C . ALA A 1 72 ? -12.916 -0.668 -2.514 1.00 97.12 72 ALA A C 1
ATOM 564 O O . ALA A 1 72 ? -13.052 -0.604 -1.292 1.00 97.12 72 ALA A O 1
ATOM 565 N N . GLN A 1 73 ? -13.602 -1.544 -3.258 1.00 98.25 73 GLN A N 1
ATOM 566 C CA . GLN A 1 73 ? -14.543 -2.507 -2.682 1.00 98.25 73 GLN A CA 1
ATOM 567 C C . GLN A 1 73 ? -13.836 -3.508 -1.758 1.00 98.25 73 GLN A C 1
ATOM 569 O O . GLN A 1 73 ? -14.334 -3.804 -0.674 1.00 98.25 73 GLN A O 1
ATOM 574 N N . HIS A 1 74 ? -12.667 -4.016 -2.154 1.00 97.38 74 HIS A N 1
ATOM 575 C CA . HIS A 1 74 ? -11.879 -4.936 -1.339 1.00 97.38 74 HIS A CA 1
ATOM 576 C C . HIS A 1 74 ? -11.469 -4.305 -0.002 1.00 97.38 74 HIS A C 1
ATOM 578 O O . HIS A 1 74 ? -11.728 -4.889 1.049 1.00 97.38 74 HIS A O 1
ATOM 584 N N . VAL A 1 75 ? -10.918 -3.088 -0.031 1.00 95.69 75 VAL A N 1
ATOM 585 C CA . VAL A 1 75 ? -10.576 -2.311 1.171 1.00 95.69 75 VAL A CA 1
ATOM 586 C C . VAL A 1 75 ? -11.819 -2.067 2.029 1.00 95.69 75 VAL A C 1
ATOM 588 O O . VAL A 1 75 ? -11.788 -2.321 3.231 1.00 95.69 75 VAL A O 1
ATOM 591 N N . GLY A 1 76 ? -12.939 -1.659 1.424 1.00 96.56 76 GLY A N 1
ATOM 592 C CA . GLY A 1 76 ? -14.208 -1.476 2.133 1.00 96.56 76 GLY A CA 1
ATOM 593 C C . GLY A 1 76 ? -14.675 -2.742 2.859 1.00 96.56 76 GLY A C 1
ATOM 594 O O . GLY A 1 76 ? -15.056 -2.679 4.027 1.00 96.56 76 GLY A O 1
ATOM 595 N N . ASN A 1 77 ? -14.570 -3.905 2.213 1.00 97.50 77 ASN A N 1
ATOM 596 C CA . ASN A 1 77 ? -14.915 -5.192 2.817 1.00 97.50 77 ASN A CA 1
ATOM 597 C C . ASN A 1 77 ? -13.988 -5.554 3.989 1.00 97.50 77 ASN A C 1
ATOM 599 O O . ASN A 1 77 ? -14.456 -6.105 4.985 1.00 97.50 77 ASN A O 1
ATOM 603 N N . LEU A 1 78 ? -12.686 -5.254 3.898 1.00 96.00 78 LEU A N 1
ATOM 604 C CA . LEU A 1 78 ? -11.744 -5.476 5.002 1.00 96.00 78 LEU A CA 1
ATOM 605 C C . LEU A 1 78 ? -12.112 -4.627 6.224 1.00 96.00 78 LEU A C 1
ATOM 607 O O . LEU A 1 78 ? -12.157 -5.159 7.336 1.00 96.00 78 LEU A O 1
ATOM 611 N N . LEU A 1 79 ? -12.443 -3.349 6.009 1.00 94.56 79 LEU A N 1
ATOM 612 C CA . LEU A 1 79 ? -12.890 -2.435 7.064 1.00 94.56 79 LEU A CA 1
ATOM 613 C C . LEU A 1 79 ? -14.191 -2.917 7.724 1.00 94.56 79 LEU A C 1
ATOM 615 O O . LEU A 1 79 ? -14.278 -2.943 8.949 1.00 94.56 79 LEU A O 1
ATOM 619 N N . GLN A 1 80 ? -15.181 -3.352 6.933 1.00 96.31 80 GLN A N 1
ATOM 620 C CA . GLN A 1 80 ? -16.455 -3.890 7.445 1.00 96.31 80 GLN A CA 1
ATOM 621 C C . GLN A 1 80 ? -16.270 -5.148 8.304 1.00 96.31 80 GLN A C 1
ATOM 623 O O . GLN A 1 80 ? -17.058 -5.399 9.210 1.00 96.31 80 GLN A O 1
ATOM 628 N N . ARG A 1 81 ? -15.210 -5.924 8.051 1.00 95.94 81 ARG A N 1
ATOM 629 C CA . ARG A 1 81 ? -14.829 -7.101 8.850 1.00 95.94 81 ARG A CA 1
ATOM 630 C C . ARG A 1 81 ? -14.040 -6.752 10.119 1.00 95.94 81 ARG A C 1
ATOM 632 O O . ARG A 1 81 ? -13.586 -7.660 10.803 1.00 95.94 81 ARG A O 1
ATOM 639 N N . GLY A 1 82 ? -13.856 -5.467 10.427 1.00 93.88 82 GLY A N 1
ATOM 640 C CA . GLY A 1 82 ? -13.172 -4.997 11.634 1.00 93.88 82 GLY A CA 1
ATOM 641 C C . GLY A 1 82 ? -11.669 -4.753 11.475 1.00 93.88 82 GLY A C 1
ATOM 642 O O . GLY A 1 82 ? -11.024 -4.346 12.440 1.00 93.88 82 GLY A O 1
ATOM 643 N N . ASN A 1 83 ? -11.098 -4.931 10.277 1.00 94.19 83 ASN A N 1
ATOM 644 C CA . ASN A 1 83 ? -9.678 -4.652 10.036 1.00 94.19 83 ASN A CA 1
ATOM 645 C C . ASN A 1 83 ? -9.462 -3.142 9.924 1.00 94.19 83 ASN A C 1
ATOM 647 O O . ASN A 1 83 ? -9.505 -2.581 8.835 1.00 94.19 83 ASN A O 1
ATOM 651 N N . SER A 1 84 ? -9.269 -2.463 11.051 1.00 92.88 84 SER A N 1
ATOM 652 C CA . SER A 1 84 ? -9.167 -0.999 11.094 1.00 92.88 84 SER A CA 1
ATOM 653 C C . SER A 1 84 ? -7.785 -0.461 10.709 1.00 92.88 84 SER A C 1
ATOM 655 O O . SER A 1 84 ? -7.683 0.718 10.348 1.00 92.88 84 SER A O 1
ATOM 657 N N . HIS A 1 85 ? -6.749 -1.311 10.747 1.00 95.50 85 HIS A N 1
ATOM 658 C CA . HIS A 1 85 ? -5.365 -0.986 10.399 1.00 95.50 85 HIS A CA 1
ATOM 659 C C . HIS A 1 85 ? -4.857 -1.881 9.267 1.00 95.50 85 HIS A C 1
ATOM 661 O O . HIS A 1 85 ? -4.615 -3.068 9.464 1.00 95.50 85 HIS A O 1
ATOM 667 N N . LEU A 1 86 ? -4.685 -1.303 8.080 1.00 95.81 86 LEU A N 1
ATOM 668 C CA . LEU A 1 86 ? -4.134 -1.987 6.911 1.00 95.81 86 LEU A CA 1
ATOM 669 C C . LEU A 1 86 ? -2.651 -1.645 6.745 1.00 95.81 86 LEU A C 1
ATOM 671 O O . LEU A 1 86 ? -2.266 -0.480 6.871 1.00 95.81 86 LEU A O 1
ATOM 675 N N . VAL A 1 87 ? -1.832 -2.644 6.422 1.00 95.56 87 VAL A N 1
ATOM 676 C CA . VAL A 1 87 ? -0.400 -2.469 6.147 1.00 95.56 87 VAL A CA 1
ATOM 677 C C . VAL A 1 87 ? -0.112 -2.901 4.717 1.00 95.56 87 VAL A C 1
ATOM 679 O O . VAL A 1 87 ? -0.161 -4.086 4.423 1.00 95.56 87 VAL A O 1
ATOM 682 N N . PHE A 1 88 ? 0.211 -1.968 3.826 1.00 95.12 88 PHE A N 1
ATOM 683 C CA . PHE A 1 88 ? 0.664 -2.298 2.475 1.00 95.12 88 PHE A CA 1
ATOM 684 C C . PHE A 1 88 ? 2.185 -2.412 2.468 1.00 95.12 88 PHE A C 1
ATOM 686 O O . PHE A 1 88 ? 2.880 -1.445 2.775 1.00 95.12 88 PHE A O 1
ATOM 693 N N . ALA A 1 89 ? 2.701 -3.588 2.127 1.00 93.75 89 ALA A N 1
ATOM 694 C CA . ALA A 1 89 ? 4.131 -3.854 2.076 1.00 93.75 89 ALA A CA 1
ATOM 695 C C . ALA A 1 89 ? 4.630 -3.834 0.627 1.00 93.75 89 ALA A C 1
ATOM 697 O O . ALA A 1 89 ? 4.024 -4.446 -0.253 1.00 93.75 89 ALA A O 1
ATOM 698 N N . ILE A 1 90 ? 5.747 -3.153 0.387 1.00 92.75 90 ILE A N 1
ATOM 699 C CA . ILE A 1 90 ? 6.430 -3.059 -0.904 1.00 92.75 90 ILE A CA 1
ATOM 700 C C . ILE A 1 90 ? 7.817 -3.673 -0.738 1.00 92.75 90 ILE A C 1
ATOM 702 O O . ILE A 1 90 ? 8.597 -3.215 0.099 1.00 92.75 90 ILE A O 1
ATOM 706 N N . GLY A 1 91 ? 8.117 -4.702 -1.531 1.00 91.00 91 GLY A N 1
ATOM 707 C CA . GLY A 1 91 ? 9.409 -5.384 -1.509 1.00 91.00 91 GLY A CA 1
ATOM 708 C C . GLY A 1 91 ? 10.585 -4.489 -1.916 1.00 91.00 91 GLY A C 1
ATOM 709 O O . GLY A 1 91 ? 10.417 -3.384 -2.436 1.00 91.00 91 GLY A O 1
ATOM 710 N N . GLY A 1 92 ? 11.796 -4.979 -1.664 1.00 88.62 92 GLY A N 1
ATOM 711 C CA . GLY A 1 92 ? 13.020 -4.410 -2.214 1.00 88.62 92 GLY A CA 1
ATOM 712 C C . GLY A 1 92 ? 13.283 -4.887 -3.645 1.00 88.62 92 GLY A C 1
ATOM 713 O O . GLY A 1 92 ? 12.466 -5.576 -4.249 1.00 88.62 92 GLY A O 1
ATOM 714 N N . ALA A 1 93 ? 14.460 -4.548 -4.179 1.00 84.81 93 ALA A N 1
ATOM 715 C CA . ALA A 1 93 ? 14.888 -4.999 -5.508 1.00 84.81 93 ALA A CA 1
ATOM 716 C C . ALA A 1 93 ? 14.917 -6.535 -5.632 1.00 84.81 93 ALA A C 1
ATOM 718 O O . ALA A 1 93 ? 14.553 -7.070 -6.673 1.00 84.81 93 ALA A O 1
ATOM 719 N N . ASP A 1 94 ? 15.278 -7.223 -4.548 1.00 82.62 94 ASP A N 1
ATOM 720 C CA . ASP A 1 94 ? 15.342 -8.687 -4.472 1.00 82.62 94 ASP A CA 1
ATOM 721 C C . ASP A 1 94 ? 13.985 -9.329 -4.104 1.00 82.62 94 ASP A C 1
ATOM 723 O 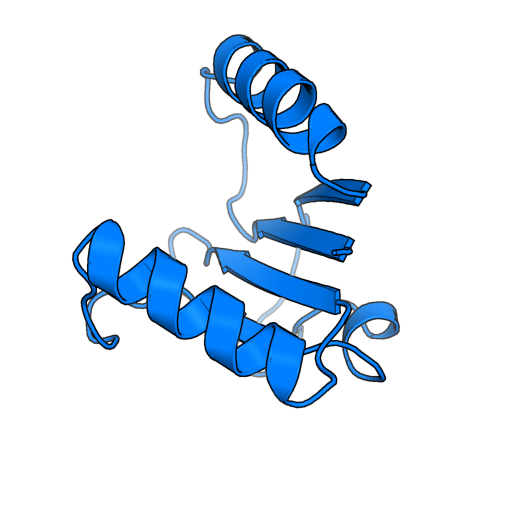O . ASP A 1 94 ? 13.902 -10.531 -3.868 1.00 82.62 94 ASP A O 1
ATOM 727 N N . GLY A 1 95 ? 12.909 -8.535 -4.046 1.00 84.75 95 GLY A N 1
ATOM 728 C CA . GLY A 1 95 ? 11.564 -8.983 -3.690 1.00 84.75 95 GLY A CA 1
ATOM 729 C C . GLY A 1 95 ? 11.184 -8.722 -2.230 1.00 84.75 95 GLY A C 1
ATOM 730 O O . GLY A 1 95 ? 11.664 -7.784 -1.589 1.00 84.75 95 GLY A O 1
ATOM 731 N N . MET A 1 96 ? 10.240 -9.515 -1.722 1.00 87.44 96 MET A N 1
ATOM 732 C CA . MET A 1 96 ? 9.718 -9.393 -0.358 1.00 87.44 96 MET A CA 1
ATOM 733 C C . MET A 1 96 ? 10.593 -10.126 0.662 1.00 87.44 96 MET A C 1
ATOM 735 O O . MET A 1 96 ? 11.170 -11.161 0.323 1.00 87.44 96 MET A O 1
ATOM 739 N N . PRO A 1 97 ? 10.657 -9.649 1.918 1.00 82.12 97 PRO A N 1
ATOM 740 C CA . PRO A 1 97 ? 11.323 -10.389 2.977 1.00 82.12 97 PRO A CA 1
ATOM 741 C C . PRO A 1 97 ? 10.695 -11.782 3.164 1.00 82.12 97 PRO A C 1
ATOM 743 O O . PRO A 1 97 ? 9.469 -11.907 3.083 1.00 82.12 97 PRO A O 1
ATOM 746 N N . PRO A 1 98 ? 11.488 -12.830 3.450 1.00 73.94 98 PRO A N 1
ATOM 747 C CA . PRO A 1 98 ? 10.983 -14.205 3.526 1.00 73.94 98 PRO A CA 1
ATOM 748 C C . PRO A 1 98 ? 9.981 -14.441 4.661 1.00 73.94 98 PRO A C 1
ATOM 750 O O . PRO A 1 98 ? 9.145 -15.335 4.564 1.00 73.94 98 PRO A O 1
ATOM 753 N N . VAL A 1 99 ? 10.056 -13.646 5.733 1.00 68.69 99 VAL A N 1
ATOM 754 C CA . VAL A 1 99 ? 9.235 -13.790 6.944 1.00 68.69 99 VAL A CA 1
ATOM 755 C C . VAL A 1 99 ? 8.278 -12.600 7.061 1.00 68.69 99 VAL A C 1
ATOM 757 O O . VAL A 1 99 ? 8.402 -11.783 7.959 1.00 68.69 99 VAL A O 1
ATOM 760 N N . TRP A 1 100 ? 7.353 -12.417 6.118 1.00 69.31 100 TRP A N 1
ATOM 761 C CA . TRP A 1 100 ? 6.502 -11.210 6.063 1.00 69.31 100 TRP A CA 1
ATOM 762 C C . TRP A 1 100 ? 5.087 -11.381 6.658 1.00 69.31 100 TRP A C 1
ATOM 764 O O . TRP A 1 100 ? 4.367 -10.387 6.780 1.00 69.31 100 TRP A O 1
ATOM 774 N N . THR A 1 101 ? 4.723 -12.604 7.065 1.00 56.97 101 THR A N 1
ATOM 775 C CA . THR A 1 101 ? 3.502 -12.999 7.803 1.00 56.97 101 THR A CA 1
ATOM 776 C C . THR A 1 101 ? 3.855 -14.041 8.848 1.00 56.97 101 THR A C 1
ATOM 778 O O . THR A 1 101 ? 3.342 -13.934 9.980 1.00 56.97 101 THR A O 1
#

InterPro domains:
  IPR003742 RNA methyltransferase RlmH [PF02590] (1-97)
  IPR029026 tRNA (guanine-N1-)-methyltransferase, N-terminal [G3DSA:3.40.1280.10] (1-100)
  IPR029028 Alpha/beta knot methyltransferases [SSF75217] (1-98)

Sequence (101 aa):
MNLTIVSFAKGRTRYEEAEAEFVRRLSGHGSVTVEVVKNWKDKDGLPTRLLGNTYPVGLYIDGRSYTSTALAQHVGNLLQRGNSHLVFAIGGADGMPPVWT

Radius of gyration: 13.91 Å; chains: 1; bounding box: 36×30×27 Å

Foldseek 3Di:
DAEEEEEQAPDDPVCVVVVVVVCVVCVVVHHYYYYYDPPDDLVDAPDPVQPPLAAEDEDDPPDDDDDPVRVVVVVVVCVVVVRPYYYYYHYYPVGHRPHHD

Organism: NCBI:txid408172

pLDDT: mean 89.87, std 8.38, range [56.97, 98.5]